Protein AF-A0A8T4EFE1-F1 (afdb_monomer_lite)

Foldseek 3Di:
DVVVVVVVVVVVVVVVVVLVVLVVVLVVLVPPDDPDDPDPQPFDWDDPDVDTDTDSDPSVNVSVVSVVVSVVVVVCVVVPD

pLDDT: mean 79.86, std 14.25, range [42.38, 95.44]

Structure (mmCIF, N/CA/C/O backbone):
data_AF-A0A8T4EFE1-F1
#
_entry.id   AF-A0A8T4EFE1-F1
#
loop_
_atom_site.group_PDB
_atom_site.id
_atom_site.type_symbol
_atom_site.label_atom_id
_at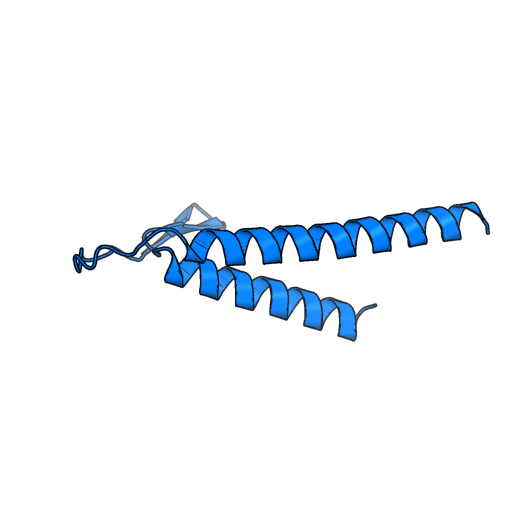om_site.label_alt_id
_atom_site.label_comp_id
_atom_site.label_asym_id
_atom_site.label_entity_id
_atom_site.label_seq_id
_atom_site.pdbx_PDB_ins_code
_atom_site.Cartn_x
_atom_site.Cartn_y
_atom_site.Cartn_z
_atom_site.occupancy
_atom_site.B_iso_or_equiv
_atom_site.auth_seq_id
_atom_site.auth_comp_id
_atom_site.auth_asym_id
_atom_site.auth_atom_id
_atom_site.pdbx_PDB_model_num
ATOM 1 N N . MET A 1 1 ? 16.860 -0.917 -27.207 1.00 62.62 1 MET A N 1
ATOM 2 C CA . MET A 1 1 ? 17.428 -0.451 -25.922 1.00 62.62 1 MET A CA 1
ATOM 3 C C . MET A 1 1 ? 16.678 0.767 -25.387 1.00 62.62 1 MET A C 1
ATOM 5 O O . MET A 1 1 ? 16.077 0.626 -24.337 1.00 62.62 1 MET A O 1
ATOM 9 N N . GLN A 1 2 ? 16.549 1.875 -26.132 1.00 77.94 2 GLN A N 1
ATOM 10 C CA . GLN A 1 2 ? 15.830 3.087 -25.671 1.00 77.94 2 GLN A CA 1
ATOM 11 C C . GLN A 1 2 ? 14.392 2.866 -25.154 1.00 77.94 2 GLN A C 1
ATOM 13 O O . GLN A 1 2 ? 14.024 3.418 -24.126 1.00 77.94 2 GLN A O 1
ATOM 18 N N . LEU A 1 3 ? 13.572 2.036 -25.812 1.00 86.31 3 LEU A N 1
ATOM 19 C CA . LEU A 1 3 ? 12.200 1.767 -25.342 1.00 86.31 3 LEU A CA 1
ATOM 20 C C . LEU A 1 3 ? 12.155 1.090 -23.962 1.00 86.31 3 LEU A C 1
ATOM 22 O O . LEU A 1 3 ? 11.254 1.362 -23.180 1.00 86.31 3 LEU A O 1
ATOM 26 N N . ILE A 1 4 ? 13.136 0.240 -23.649 1.00 91.00 4 ILE A N 1
ATOM 27 C CA . ILE A 1 4 ? 13.214 -0.468 -22.363 1.00 91.00 4 ILE A CA 1
ATOM 28 C C . ILE A 1 4 ? 13.558 0.524 -21.248 1.00 91.00 4 ILE A C 1
ATOM 30 O O . ILE A 1 4 ? 12.966 0.477 -20.175 1.00 91.00 4 ILE A O 1
ATOM 34 N N . GLU A 1 5 ? 14.459 1.465 -21.524 1.00 90.56 5 GLU A N 1
ATOM 35 C CA . GLU A 1 5 ? 14.833 2.527 -20.587 1.00 90.56 5 GLU A CA 1
ATOM 36 C C . GLU A 1 5 ? 13.659 3.469 -20.301 1.00 90.56 5 GLU A C 1
ATOM 38 O O . GLU A 1 5 ? 13.408 3.800 -19.144 1.00 90.56 5 GLU A O 1
ATOM 43 N N . ILE A 1 6 ? 12.885 3.835 -21.330 1.00 92.25 6 ILE A N 1
ATOM 44 C CA . ILE A 1 6 ? 11.695 4.686 -21.178 1.00 92.25 6 ILE A CA 1
ATOM 45 C C . ILE A 1 6 ? 10.623 3.980 -20.339 1.00 92.25 6 ILE A C 1
ATOM 47 O O . ILE A 1 6 ? 10.060 4.581 -19.423 1.00 92.25 6 ILE A O 1
ATOM 51 N N . VAL A 1 7 ? 10.351 2.702 -20.618 1.00 93.56 7 VAL A N 1
ATOM 52 C CA . VAL A 1 7 ? 9.370 1.915 -19.853 1.00 93.56 7 VAL A CA 1
ATOM 53 C C . VAL A 1 7 ? 9.813 1.756 -18.396 1.00 93.56 7 VAL A C 1
ATOM 55 O O . VAL A 1 7 ? 8.993 1.914 -17.493 1.00 93.56 7 VAL A O 1
ATOM 58 N N . ASN A 1 8 ? 11.103 1.514 -18.148 1.00 92.19 8 ASN A N 1
ATOM 59 C CA . ASN A 1 8 ? 11.636 1.395 -16.792 1.00 92.19 8 ASN A CA 1
ATOM 60 C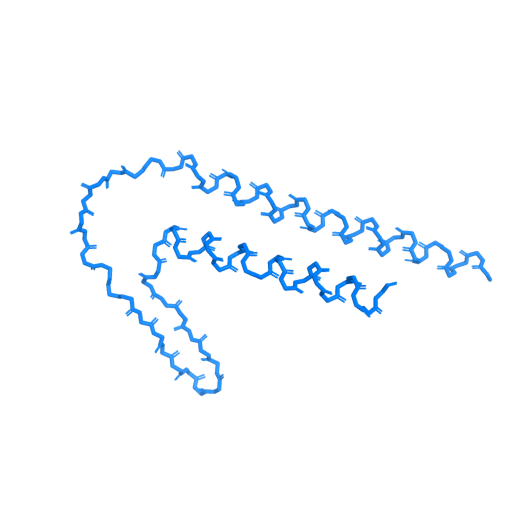 C . ASN A 1 8 ? 11.539 2.727 -16.026 1.00 92.19 8 ASN A C 1
ATOM 62 O O . ASN A 1 8 ? 11.056 2.761 -14.895 1.00 92.19 8 ASN A O 1
ATOM 66 N N . ALA A 1 9 ? 11.905 3.845 -16.661 1.00 93.25 9 ALA A N 1
ATOM 67 C CA . ALA A 1 9 ? 11.784 5.175 -16.065 1.00 93.25 9 ALA A CA 1
ATOM 68 C C . ALA A 1 9 ? 10.327 5.520 -15.701 1.00 93.25 9 ALA A C 1
ATOM 70 O O . ALA A 1 9 ? 10.067 6.041 -14.616 1.00 93.25 9 ALA A O 1
ATOM 71 N N . LEU A 1 10 ? 9.369 5.179 -16.570 1.00 94.12 10 LEU A N 1
ATOM 72 C CA . LEU A 1 10 ? 7.939 5.346 -16.291 1.00 94.12 10 LEU A CA 1
ATOM 73 C C . LEU A 1 10 ? 7.464 4.459 -15.134 1.00 94.12 10 LEU A C 1
ATOM 75 O O . LEU A 1 10 ? 6.674 4.918 -14.309 1.00 94.12 10 LEU A O 1
ATOM 79 N N . GLY A 1 11 ? 7.963 3.223 -15.046 1.00 92.75 11 GLY A N 1
ATOM 80 C CA . GLY A 1 11 ? 7.668 2.307 -13.944 1.00 92.75 11 GLY A CA 1
ATOM 81 C C . GLY A 1 11 ? 8.108 2.867 -12.591 1.00 92.75 11 GLY A C 1
ATOM 82 O O . GLY A 1 11 ? 7.301 2.939 -11.663 1.00 92.75 11 GLY A O 1
ATOM 83 N N . TRP A 1 12 ? 9.348 3.354 -12.498 1.00 92.31 12 TRP A N 1
ATOM 84 C CA . TRP A 1 12 ? 9.854 4.007 -11.287 1.00 92.31 12 TRP A CA 1
ATOM 85 C C . TRP A 1 12 ? 9.066 5.264 -10.924 1.00 92.31 12 TRP A C 1
ATOM 87 O O . TRP A 1 12 ? 8.737 5.468 -9.755 1.00 92.31 12 TRP A O 1
ATOM 97 N N . LEU A 1 13 ? 8.711 6.085 -11.915 1.00 95.44 13 LEU A N 1
ATOM 98 C CA . LEU A 1 13 ? 7.936 7.306 -11.695 1.00 95.44 13 LEU A CA 1
ATOM 99 C C . LEU A 1 13 ? 6.543 6.991 -11.126 1.00 95.44 13 LEU A C 1
ATOM 101 O O . LEU A 1 13 ? 6.131 7.597 -10.134 1.00 95.44 13 LEU A O 1
ATOM 105 N N . LEU A 1 14 ? 5.845 6.008 -11.703 1.00 94.38 14 LEU A N 1
ATOM 106 C CA . LEU A 1 14 ? 4.549 5.527 -11.211 1.00 94.38 14 LEU A CA 1
ATOM 107 C C . LEU A 1 14 ? 4.648 4.944 -9.800 1.00 94.38 14 LEU A C 1
ATOM 109 O O . LEU A 1 14 ? 3.806 5.246 -8.955 1.00 94.38 14 LEU A O 1
ATOM 113 N N . LEU A 1 15 ? 5.681 4.146 -9.530 1.00 90.88 15 LEU A N 1
ATOM 114 C CA . LEU A 1 15 ? 5.899 3.525 -8.227 1.00 90.88 15 LEU A CA 1
ATOM 115 C C . LEU A 1 15 ? 6.113 4.582 -7.138 1.00 90.88 15 LEU A C 1
ATOM 117 O O . LEU A 1 15 ? 5.428 4.565 -6.114 1.00 90.88 15 LEU A O 1
ATOM 121 N N . ILE A 1 16 ? 7.013 5.538 -7.378 1.00 93.38 16 ILE A N 1
ATOM 122 C CA . ILE A 1 16 ? 7.296 6.630 -6.437 1.00 93.38 16 ILE A CA 1
ATOM 123 C C . ILE A 1 16 ? 6.038 7.477 -6.217 1.00 93.38 16 ILE A C 1
ATOM 125 O O . ILE A 1 16 ? 5.691 7.785 -5.076 1.00 93.38 16 ILE A O 1
ATOM 129 N N . SER A 1 17 ? 5.320 7.813 -7.293 1.00 92.62 17 SER A N 1
ATOM 130 C CA . SER A 1 17 ? 4.063 8.563 -7.211 1.00 92.62 17 SER A CA 1
ATOM 131 C C . SER A 1 17 ? 3.010 7.833 -6.369 1.00 92.62 17 SER A C 1
ATOM 133 O O . SER A 1 17 ? 2.395 8.447 -5.494 1.00 92.62 17 SER A O 1
ATOM 135 N N . GLY A 1 18 ? 2.847 6.523 -6.564 1.00 90.56 18 GLY A N 1
ATOM 136 C CA . GLY A 1 18 ? 1.916 5.701 -5.793 1.00 90.56 18 GLY A CA 1
ATOM 137 C C . GLY A 1 18 ? 2.244 5.684 -4.300 1.00 90.56 18 GLY A C 1
ATOM 138 O O . GLY A 1 18 ? 1.356 5.903 -3.474 1.00 90.56 18 GLY A O 1
ATOM 139 N N . ILE A 1 19 ? 3.520 5.509 -3.944 1.00 89.31 19 ILE A N 1
ATOM 140 C CA . ILE A 1 19 ? 3.966 5.552 -2.543 1.00 89.31 19 ILE A CA 1
ATOM 141 C C . ILE A 1 19 ? 3.661 6.922 -1.924 1.00 89.31 19 ILE A C 1
ATOM 143 O O . ILE A 1 19 ? 3.106 6.989 -0.826 1.00 89.31 19 ILE A O 1
ATOM 147 N N . LEU A 1 20 ? 3.963 8.016 -2.630 1.00 91.38 20 LEU A N 1
ATOM 148 C CA . LEU A 1 20 ? 3.693 9.371 -2.142 1.00 91.38 20 LEU A CA 1
ATOM 149 C C . LEU A 1 20 ? 2.199 9.621 -1.904 1.00 91.38 20 LEU A C 1
ATOM 151 O O . LEU A 1 20 ? 1.841 10.198 -0.878 1.00 91.38 20 LEU A O 1
ATOM 155 N N . LEU A 1 21 ? 1.323 9.157 -2.800 1.00 91.88 21 LEU A N 1
ATOM 156 C CA . LEU A 1 21 ? -0.129 9.283 -2.635 1.00 91.88 21 LEU A CA 1
ATOM 157 C C . LEU A 1 21 ? -0.638 8.519 -1.409 1.00 91.88 21 LEU A C 1
ATOM 159 O O . LEU A 1 21 ? -1.451 9.052 -0.650 1.00 91.88 21 LEU A O 1
ATOM 163 N N . VAL A 1 22 ? -0.141 7.301 -1.180 1.00 87.38 22 VAL A N 1
ATOM 164 C CA . VAL A 1 22 ? -0.509 6.505 0.000 1.00 87.38 22 VAL A CA 1
ATOM 165 C C . VAL A 1 22 ? -0.056 7.202 1.281 1.00 87.38 22 VAL A C 1
ATOM 167 O O . VAL A 1 22 ? -0.854 7.360 2.206 1.00 87.38 22 VAL A O 1
ATOM 170 N N . LEU A 1 23 ? 1.188 7.689 1.324 1.00 85.25 23 LEU A N 1
ATOM 171 C CA . LEU A 1 23 ? 1.699 8.446 2.468 1.00 85.25 23 LEU A CA 1
ATOM 172 C C . LEU A 1 23 ? 0.861 9.706 2.721 1.00 85.25 23 LEU A C 1
ATOM 174 O O . LEU A 1 23 ? 0.437 9.944 3.851 1.00 85.25 23 LEU A O 1
ATOM 178 N N . PHE A 1 24 ? 0.546 10.474 1.677 1.00 87.44 24 PHE A N 1
ATOM 179 C CA . PHE A 1 24 ? -0.277 11.679 1.790 1.00 87.44 24 PHE A CA 1
ATOM 180 C C . PHE A 1 24 ? -1.693 11.368 2.297 1.00 87.44 24 PHE A C 1
ATOM 182 O O . PHE A 1 24 ? -2.234 12.087 3.140 1.00 87.44 24 PHE A O 1
ATOM 189 N N . SER A 1 25 ? -2.281 10.257 1.850 1.00 82.94 25 SER A N 1
ATOM 190 C CA . SER A 1 25 ? -3.582 9.788 2.333 1.00 82.94 25 SER A CA 1
ATOM 191 C C . SER A 1 25 ? -3.552 9.422 3.819 1.00 82.94 25 SER A C 1
ATOM 193 O O . SER A 1 25 ? -4.490 9.751 4.548 1.00 82.94 25 SER A O 1
ATOM 195 N N . ILE A 1 26 ? -2.486 8.766 4.287 1.00 79.12 26 ILE A N 1
ATOM 196 C CA . ILE A 1 26 ? -2.322 8.418 5.706 1.00 79.12 26 ILE A CA 1
ATOM 197 C C . ILE A 1 26 ? -2.186 9.692 6.552 1.00 79.12 26 ILE A C 1
ATOM 199 O O . ILE A 1 26 ? -2.838 9.811 7.591 1.00 79.12 26 ILE A O 1
ATOM 203 N N . LEU A 1 27 ? -1.402 10.670 6.091 1.00 80.75 27 LEU A N 1
ATOM 204 C CA . LEU A 1 27 ? -1.197 11.937 6.801 1.00 80.75 27 LEU A CA 1
ATOM 205 C C . LEU A 1 27 ? -2.491 12.761 6.908 1.00 80.75 27 LEU A C 1
ATOM 207 O O . LEU A 1 27 ? -2.805 13.275 7.984 1.00 80.75 27 LEU A O 1
ATOM 211 N N . ASN A 1 28 ? -3.292 12.830 5.841 1.00 78.50 28 ASN A N 1
ATOM 212 C CA . ASN A 1 28 ? -4.576 13.545 5.859 1.00 78.50 28 ASN A CA 1
ATOM 213 C C . ASN A 1 28 ? -5.641 12.859 6.729 1.00 78.50 28 ASN A C 1
ATOM 215 O O . ASN A 1 28 ? -6.493 13.535 7.311 1.00 78.50 28 ASN A O 1
ATOM 219 N N . MET A 1 29 ? -5.577 11.533 6.890 1.00 67.00 29 MET A N 1
ATOM 220 C CA . MET A 1 29 ? -6.473 10.791 7.787 1.00 67.00 29 MET A CA 1
ATOM 221 C C . MET A 1 29 ? -6.317 11.241 9.255 1.00 67.00 29 MET A C 1
ATOM 223 O O . MET A 1 29 ? -7.284 11.215 10.023 1.00 67.00 29 MET A O 1
ATOM 227 N N . SER A 1 30 ? -5.123 11.708 9.644 1.00 59.12 30 SER A N 1
ATOM 228 C CA . SER A 1 30 ? -4.804 12.119 11.018 1.00 59.12 30 SER A CA 1
ATOM 229 C C . SER A 1 30 ? -5.451 13.444 11.451 1.00 59.12 30 SER A C 1
ATOM 231 O O . SER A 1 30 ? -5.508 13.714 12.651 1.00 59.12 30 SER A O 1
ATOM 233 N N . GLN A 1 31 ? -5.947 14.280 10.529 1.00 59.19 31 GLN A N 1
ATOM 234 C CA . GLN A 1 31 ? -6.504 15.601 10.876 1.00 59.19 31 GLN A CA 1
ATOM 235 C C . GLN A 1 31 ? -7.988 15.585 11.269 1.00 59.19 31 GLN A C 1
ATOM 237 O O . GLN A 1 31 ? -8.512 16.577 11.781 1.00 59.19 31 GLN A O 1
ATOM 242 N N . SER A 1 32 ? -8.692 14.468 11.083 1.00 49.97 32 SER A N 1
ATOM 243 C CA . SER A 1 32 ? -10.098 14.378 11.476 1.00 49.97 32 SER A CA 1
ATOM 244 C C . SER A 1 32 ? -10.200 14.065 12.976 1.00 49.97 32 SER A C 1
ATOM 246 O O . SER A 1 32 ? -10.157 12.898 13.374 1.00 49.97 32 SER A O 1
ATOM 248 N N . LYS 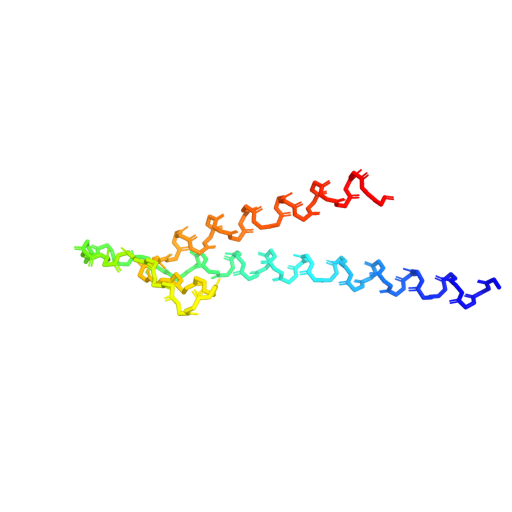A 1 33 ? -10.303 15.139 13.778 1.00 48.16 33 LYS A N 1
ATOM 249 C CA . LYS A 1 33 ? -10.439 15.182 15.247 1.00 48.16 33 LYS A CA 1
ATOM 250 C C . LYS A 1 33 ? -11.243 13.998 15.805 1.00 48.16 33 LYS A C 1
ATOM 252 O O . LYS A 1 33 ? -12.429 13.848 15.519 1.00 48.16 33 LYS A O 1
ATOM 257 N N . GLU A 1 34 ? -10.592 13.178 16.630 1.00 47.03 34 GLU A N 1
ATOM 258 C CA . GLU A 1 34 ? -11.252 12.198 17.495 1.00 47.03 34 GLU A CA 1
ATOM 259 C C . GLU A 1 34 ? -12.026 12.948 18.588 1.00 47.03 34 GLU A C 1
ATOM 261 O O . GLU A 1 34 ? -11.458 13.381 19.588 1.00 47.03 34 GLU A O 1
ATOM 266 N N . THR A 1 35 ? -13.342 13.092 18.426 1.00 46.09 35 THR A N 1
ATOM 267 C CA . THR A 1 35 ? -14.220 13.238 19.588 1.00 46.09 35 THR A CA 1
ATOM 268 C C . THR A 1 35 ? -14.278 11.871 20.258 1.00 46.09 35 THR A C 1
ATOM 270 O O . THR A 1 35 ? -14.897 10.937 19.751 1.00 46.09 35 THR A O 1
ATOM 273 N N . SER A 1 36 ? -13.565 11.749 21.372 1.00 45.31 36 SER A N 1
ATOM 274 C CA . SER A 1 36 ? -13.498 10.582 22.245 1.00 45.31 36 SER A CA 1
ATOM 275 C C . SER A 1 36 ? -14.870 10.260 22.846 1.00 45.31 36 SER A C 1
ATOM 277 O O . SER A 1 36 ? -15.174 10.614 23.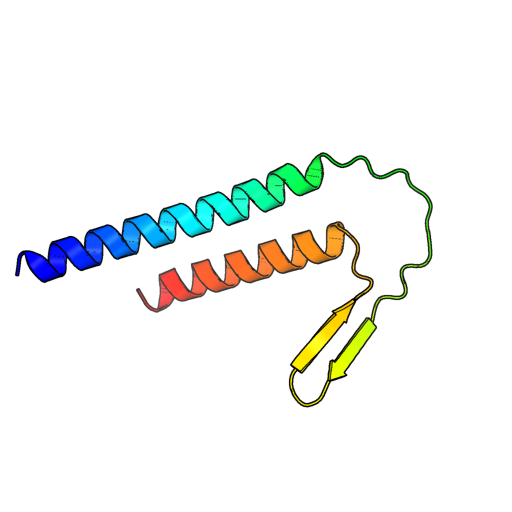982 1.00 45.31 36 SER A O 1
ATOM 279 N N . GLN A 1 37 ? -15.717 9.576 22.087 1.00 42.38 37 GLN A N 1
ATOM 280 C CA . GLN A 1 37 ? -16.741 8.713 22.653 1.00 42.38 37 GLN A CA 1
ATOM 281 C C . GLN A 1 37 ? -16.279 7.291 22.386 1.00 42.38 37 GLN A C 1
ATOM 283 O O . GLN A 1 37 ? -16.160 6.884 21.233 1.00 42.38 37 GLN A O 1
ATOM 288 N N . ILE A 1 38 ? -15.981 6.557 23.457 1.00 50.72 38 ILE A N 1
ATOM 289 C CA . ILE A 1 38 ? -15.708 5.120 23.438 1.00 50.72 38 ILE A CA 1
ATOM 290 C C . ILE A 1 38 ? -17.015 4.435 23.010 1.00 50.72 38 ILE A C 1
ATOM 292 O O . ILE A 1 38 ? -17.779 3.930 23.826 1.00 50.72 38 ILE A O 1
ATOM 296 N N . LYS A 1 39 ? -17.341 4.500 21.718 1.00 49.38 39 LYS A N 1
ATOM 297 C CA . LYS A 1 39 ? -18.339 3.632 21.111 1.00 49.38 39 LYS A CA 1
ATOM 298 C C . LYS A 1 39 ? -17.625 2.312 20.909 1.00 49.38 39 LYS A C 1
ATOM 300 O O . LYS A 1 39 ? -16.587 2.278 20.256 1.00 49.38 39 LYS A O 1
ATOM 305 N N . SER A 1 40 ? -18.146 1.264 21.538 1.00 51.97 40 SER A N 1
ATOM 306 C CA . SER A 1 40 ? -17.750 -0.119 21.290 1.00 51.97 40 SER A CA 1
ATOM 307 C C . SER A 1 40 ? -17.735 -0.347 19.778 1.00 51.97 40 SER A C 1
ATOM 309 O O . SER A 1 40 ? -18.783 -0.485 19.148 1.00 51.97 40 SER A O 1
ATOM 311 N N . GLU A 1 41 ? -16.556 -0.269 19.166 1.00 55.81 41 GLU A N 1
ATOM 312 C CA . GLU A 1 41 ? -16.410 -0.625 17.770 1.00 55.81 41 GLU A CA 1
ATOM 313 C C . GLU A 1 41 ? -16.498 -2.148 17.716 1.00 55.81 41 GLU A C 1
ATOM 315 O O . GLU A 1 41 ? -15.602 -2.845 18.197 1.00 55.81 41 GLU A O 1
ATOM 320 N N . SER A 1 42 ? -17.605 -2.662 17.175 1.00 60.72 42 SER A N 1
ATOM 321 C CA . SER A 1 42 ? -17.757 -4.071 16.808 1.00 60.72 42 SER A CA 1
ATOM 322 C C . SER A 1 42 ? -16.740 -4.394 15.710 1.00 60.72 42 SER A C 1
ATOM 324 O O . SER A 1 42 ? -17.066 -4.357 14.525 1.00 60.72 42 SER A O 1
ATOM 326 N N . LYS A 1 43 ? -15.491 -4.641 16.107 1.00 71.12 43 LYS A N 1
ATOM 327 C CA . LYS A 1 43 ? -14.393 -5.068 15.239 1.00 71.12 43 LYS A CA 1
ATOM 328 C C . LYS A 1 43 ? -14.638 -6.512 14.838 1.00 71.12 43 LYS A C 1
ATOM 330 O O . LYS A 1 43 ? -14.806 -7.367 15.706 1.00 71.12 43 LYS A O 1
ATOM 335 N N . GLY A 1 44 ? -14.654 -6.780 13.542 1.00 73.38 44 GLY A N 1
ATOM 336 C CA . GLY A 1 44 ? -14.930 -8.114 13.034 1.00 73.38 44 GLY A CA 1
ATOM 337 C C . GLY A 1 44 ? -14.297 -8.355 11.677 1.00 7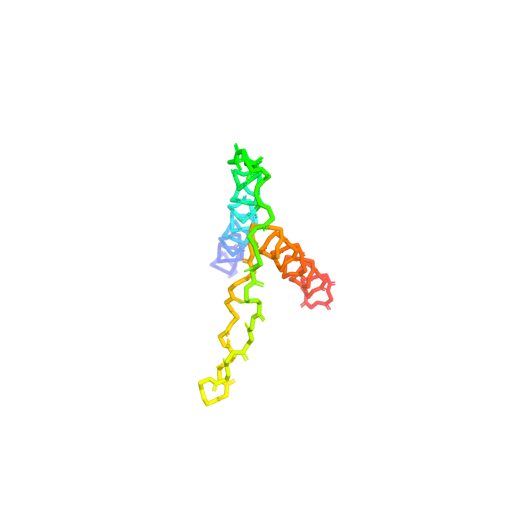3.38 44 GLY A C 1
ATOM 338 O O . GLY A 1 44 ? -14.050 -7.430 10.901 1.00 73.38 44 GLY A O 1
ATOM 339 N N . VAL A 1 45 ? -14.042 -9.629 11.401 1.00 82.44 45 VAL A N 1
ATOM 340 C CA . VAL A 1 45 ? -13.671 -10.120 10.077 1.00 82.44 45 VAL A CA 1
ATOM 341 C C . VAL A 1 45 ? -14.756 -11.103 9.663 1.00 82.44 45 VAL A C 1
ATOM 343 O O . VAL A 1 45 ? -14.923 -12.132 10.314 1.00 82.44 45 VAL A O 1
ATOM 346 N N . ILE A 1 46 ? -15.520 -10.782 8.619 1.00 85.69 46 ILE A N 1
ATOM 347 C CA . ILE A 1 46 ? -16.422 -11.745 7.973 1.00 85.69 46 ILE A CA 1
ATOM 348 C C . ILE A 1 46 ? -15.701 -12.310 6.757 1.00 85.69 46 ILE A C 1
ATOM 350 O O . ILE A 1 46 ? -15.236 -11.560 5.908 1.00 85.69 46 ILE A O 1
ATOM 354 N N . PHE A 1 47 ? -15.649 -13.631 6.639 1.00 87.56 47 PHE A N 1
ATOM 355 C CA . PHE A 1 47 ? -15.200 -14.290 5.418 1.00 87.56 47 PHE A CA 1
ATOM 356 C C . PHE A 1 47 ? -16.391 -14.462 4.472 1.00 87.56 47 PHE A C 1
ATOM 358 O O . PHE A 1 47 ? -17.287 -15.266 4.730 1.00 87.56 47 PHE A O 1
ATOM 365 N N . LEU A 1 48 ? -16.413 -13.696 3.381 1.00 86.31 48 LEU A N 1
ATOM 366 C CA . LEU A 1 48 ? -17.337 -13.911 2.267 1.00 86.31 48 LEU A CA 1
ATOM 367 C C . LEU A 1 48 ? -16.640 -14.830 1.261 1.00 86.31 48 LEU A C 1
ATOM 369 O O . LEU A 1 48 ? -15.914 -14.391 0.367 1.00 86.31 48 LEU A O 1
ATOM 373 N N . GLY A 1 49 ? -16.795 -16.137 1.477 1.00 83.12 49 GLY A N 1
ATOM 374 C CA . GLY A 1 49 ? -15.975 -17.138 0.794 1.00 83.12 49 GLY A CA 1
ATOM 375 C C . GLY A 1 49 ? -14.493 -16.986 1.185 1.00 83.12 49 GLY A C 1
ATOM 376 O O . GLY A 1 49 ? -14.206 -16.794 2.366 1.00 83.12 49 GLY A O 1
ATOM 377 N N . PRO A 1 50 ? -13.535 -17.045 0.241 1.00 86.56 50 PRO A N 1
ATOM 378 C CA . PRO A 1 50 ? -12.113 -16.872 0.550 1.00 86.56 50 PRO A CA 1
ATOM 379 C C . PRO A 1 50 ? -11.710 -15.409 0.806 1.00 86.56 50 PRO A C 1
ATOM 381 O O . PRO A 1 50 ? -10.556 -15.159 1.144 1.00 86.56 50 PRO A O 1
ATOM 384 N N . ILE A 1 51 ? -12.618 -14.440 0.622 1.00 85.62 51 ILE A N 1
ATOM 385 C CA . ILE A 1 51 ? -12.307 -13.011 0.734 1.00 85.62 51 ILE A CA 1
ATOM 386 C C . ILE A 1 51 ? -12.660 -12.519 2.149 1.00 85.62 51 ILE A C 1
ATOM 388 O O . ILE A 1 51 ? -13.847 -12.442 2.489 1.00 85.62 51 ILE A O 1
ATOM 392 N N . PRO A 1 52 ? -11.668 -12.165 2.988 1.00 82.38 52 PRO A N 1
ATOM 393 C CA . PRO A 1 52 ? -11.928 -11.566 4.291 1.00 82.38 52 PRO A CA 1
ATOM 394 C C . PRO A 1 52 ? -12.376 -10.105 4.141 1.00 82.38 52 PRO A C 1
ATOM 396 O O . PRO A 1 52 ? -11.664 -9.276 3.578 1.00 82.38 52 PRO A O 1
ATOM 399 N N . ILE A 1 53 ? -13.536 -9.771 4.703 1.00 83.56 53 ILE A N 1
ATOM 400 C CA . ILE A 1 53 ? -14.031 -8.403 4.865 1.00 83.56 53 ILE A CA 1
ATOM 401 C C . ILE A 1 53 ? -13.808 -7.973 6.314 1.00 83.56 53 ILE A C 1
ATOM 403 O O . ILE A 1 53 ? -14.497 -8.411 7.236 1.00 83.56 53 ILE A O 1
ATOM 407 N N . VAL A 1 54 ? -12.826 -7.096 6.501 1.00 81.44 54 VAL A N 1
ATOM 408 C CA . VAL A 1 54 ? -12.521 -6.418 7.766 1.00 81.44 54 VAL A CA 1
ATOM 409 C C . VAL A 1 54 ? -13.429 -5.197 7.928 1.00 81.44 54 VAL A C 1
ATOM 411 O O . VAL A 1 54 ? -13.377 -4.278 7.111 1.00 81.44 54 VAL A O 1
ATOM 414 N N . TRP A 1 55 ? -14.241 -5.154 8.989 1.00 79.06 55 TRP A N 1
ATOM 415 C CA . TRP A 1 55 ? -15.066 -3.985 9.330 1.00 79.06 55 TRP A CA 1
ATOM 416 C C . TRP A 1 55 ? -14.919 -3.599 10.803 1.00 79.06 55 TRP A C 1
ATOM 418 O O . TRP A 1 55 ? -14.399 -4.350 11.629 1.00 79.06 55 TRP A O 1
ATOM 428 N N . GLY A 1 56 ? -15.357 -2.384 11.135 1.00 72.38 56 GLY A N 1
ATOM 429 C CA . GLY A 1 56 ? -15.374 -1.906 12.517 1.00 72.38 56 GLY A CA 1
ATOM 430 C C . GLY A 1 56 ? -13.993 -1.555 13.064 1.00 72.38 56 GLY A C 1
ATOM 431 O O . GLY A 1 56 ? -13.869 -1.244 14.237 1.00 72.38 56 GLY A O 1
ATOM 432 N N . TYR A 1 57 ? -12.949 -1.575 12.237 1.00 75.31 57 TYR A N 1
ATOM 433 C CA . TYR A 1 57 ? -11.674 -0.964 12.577 1.00 75.31 57 TYR A CA 1
ATOM 434 C C . TYR A 1 57 ? -11.770 0.535 12.294 1.00 75.31 57 TYR A C 1
ATOM 436 O O . TYR A 1 57 ? -11.841 0.944 11.136 1.00 75.31 57 TYR A O 1
ATOM 444 N N . GLY A 1 58 ? -11.776 1.355 13.342 1.00 75.44 58 GLY A N 1
ATOM 445 C CA . GLY A 1 58 ? -11.712 2.806 13.219 1.00 75.44 58 GLY A CA 1
ATOM 446 C C . GLY A 1 58 ? -10.415 3.287 12.562 1.00 75.44 58 GLY A C 1
ATOM 447 O O . GLY A 1 58 ? -9.539 2.504 12.180 1.00 75.44 58 GLY A O 1
ATOM 448 N N . LYS A 1 59 ? -10.249 4.610 12.473 1.00 76.88 59 LYS A N 1
ATOM 449 C CA . LYS A 1 59 ? -9.119 5.256 11.772 1.00 76.88 59 LYS A CA 1
ATOM 450 C C . LYS A 1 59 ? -7.747 4.710 12.177 1.00 76.88 59 LYS A C 1
ATOM 452 O O . LYS A 1 59 ? -6.877 4.543 11.328 1.00 76.88 59 LYS A O 1
ATOM 457 N N . LYS A 1 60 ? -7.570 4.372 13.459 1.00 77.62 60 LYS A N 1
ATOM 458 C CA . LYS A 1 60 ? -6.333 3.772 13.984 1.00 77.62 60 LYS A CA 1
ATOM 459 C C . LYS A 1 60 ? -6.032 2.407 13.360 1.00 77.62 60 LYS A C 1
ATOM 461 O O . LYS A 1 60 ? -4.887 2.152 13.014 1.00 77.62 60 LYS A O 1
ATOM 466 N N . GLY A 1 61 ? -7.040 1.553 13.171 1.00 80.50 61 GLY A N 1
ATOM 467 C CA . GLY A 1 61 ? -6.854 0.240 12.548 1.00 80.50 61 GLY A CA 1
ATOM 468 C C . GLY A 1 61 ? -6.489 0.344 11.067 1.00 80.50 61 GLY A C 1
ATOM 469 O O . GLY A 1 61 ? -5.570 -0.336 10.621 1.00 80.50 61 GLY A O 1
ATOM 470 N N . TRP A 1 62 ? -7.125 1.263 10.335 1.00 80.69 62 TRP A N 1
ATOM 471 C CA . TRP A 1 62 ? -6.764 1.563 8.944 1.00 80.69 62 TRP A CA 1
ATOM 472 C C . TRP A 1 62 ? -5.350 2.132 8.807 1.00 80.69 62 TRP A C 1
ATOM 474 O O . TRP A 1 62 ? -4.613 1.726 7.913 1.00 80.69 62 TRP A O 1
ATOM 484 N N . MET A 1 63 ? -4.945 3.028 9.709 1.00 81.81 63 MET A N 1
ATOM 485 C CA . MET A 1 63 ? -3.587 3.573 9.724 1.00 81.81 63 MET A CA 1
ATOM 486 C C . MET A 1 63 ? -2.541 2.477 9.966 1.00 81.81 63 MET A C 1
ATOM 488 O O . MET A 1 63 ? -1.550 2.412 9.245 1.00 81.81 63 MET A O 1
ATOM 492 N N . ILE A 1 64 ? -2.783 1.581 10.929 1.00 84.00 64 ILE A N 1
ATOM 493 C CA . ILE A 1 64 ? -1.891 0.446 11.218 1.00 84.00 64 ILE A CA 1
ATOM 494 C C . ILE A 1 64 ? -1.807 -0.500 10.014 1.00 84.00 64 ILE A C 1
ATOM 496 O O . ILE A 1 64 ? -0.706 -0.863 9.605 1.00 84.00 64 ILE A O 1
ATOM 500 N N . ALA A 1 65 ? -2.943 -0.860 9.410 1.00 84.62 65 ALA A N 1
ATOM 501 C CA . ALA A 1 65 ? -2.973 -1.704 8.216 1.00 84.62 65 ALA A CA 1
ATOM 502 C C . ALA A 1 65 ? -2.222 -1.059 7.039 1.00 84.62 65 ALA A C 1
ATOM 504 O O . ALA A 1 65 ? -1.459 -1.737 6.355 1.00 84.62 65 ALA A O 1
ATOM 505 N N . GLY A 1 66 ? -2.380 0.255 6.847 1.00 84.69 66 GLY A N 1
ATOM 506 C CA . GLY A 1 66 ? -1.649 1.020 5.838 1.00 84.69 66 GLY A CA 1
ATOM 507 C C . GLY A 1 66 ? -0.137 1.003 6.065 1.00 84.69 66 GLY A C 1
ATOM 508 O O . GLY A 1 66 ? 0.611 0.709 5.137 1.00 84.69 66 GLY A O 1
A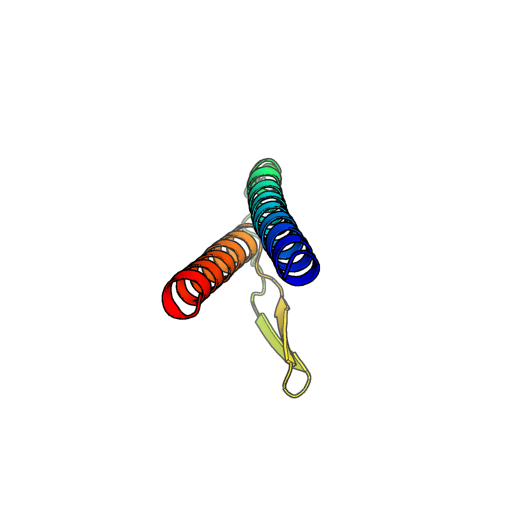TOM 509 N N . ILE A 1 67 ? 0.321 1.243 7.298 1.00 87.31 67 ILE A N 1
ATOM 510 C CA . ILE A 1 67 ? 1.750 1.189 7.652 1.00 87.31 67 ILE A CA 1
ATOM 511 C C . ILE A 1 67 ? 2.324 -0.209 7.394 1.00 87.31 67 ILE A C 1
ATOM 513 O O . ILE A 1 67 ? 3.384 -0.328 6.783 1.00 87.31 67 ILE A O 1
ATOM 517 N N . ILE A 1 68 ? 1.620 -1.264 7.817 1.00 88.56 68 ILE A N 1
ATOM 518 C CA . ILE A 1 68 ? 2.053 -2.651 7.597 1.00 88.56 68 ILE A CA 1
ATOM 519 C C . ILE A 1 68 ? 2.110 -2.965 6.098 1.00 88.56 68 ILE A C 1
ATOM 521 O O . ILE A 1 68 ? 3.101 -3.523 5.632 1.00 88.56 68 ILE A O 1
ATOM 525 N N . GLY A 1 69 ? 1.087 -2.578 5.332 1.00 90.06 69 GLY A N 1
ATOM 526 C CA . GLY A 1 69 ? 1.032 -2.810 3.888 1.00 90.06 69 GLY A CA 1
ATOM 527 C C . GLY A 1 69 ? 2.166 -2.114 3.134 1.00 90.06 69 GLY A C 1
ATOM 528 O O . GLY A 1 69 ? 2.860 -2.751 2.343 1.00 90.06 69 GLY A O 1
ATOM 529 N N . VAL A 1 70 ? 2.411 -0.833 3.425 1.00 88.44 70 VAL A N 1
ATOM 530 C CA . VAL A 1 70 ? 3.526 -0.076 2.829 1.00 88.44 70 VAL A CA 1
ATOM 531 C C . VAL A 1 70 ? 4.876 -0.659 3.252 1.00 88.44 70 VAL A C 1
ATOM 533 O O . VAL A 1 70 ? 5.775 -0.781 2.422 1.00 88.44 70 VAL A O 1
ATOM 536 N N . GLY A 1 71 ? 5.024 -1.067 4.515 1.00 90.88 71 GLY A N 1
ATOM 537 C CA . GLY A 1 71 ? 6.247 -1.701 5.010 1.00 90.88 71 GLY A CA 1
ATOM 538 C C . GLY A 1 71 ? 6.554 -3.021 4.300 1.00 90.88 71 GLY A C 1
ATOM 539 O O . GLY A 1 71 ? 7.675 -3.224 3.839 1.00 90.88 71 GLY A O 1
ATOM 540 N N . LEU A 1 72 ? 5.553 -3.890 4.142 1.00 90.81 72 LEU A N 1
ATOM 541 C CA . LEU A 1 72 ? 5.691 -5.144 3.395 1.00 90.81 72 LEU A CA 1
ATOM 542 C C . LEU A 1 72 ? 6.024 -4.896 1.922 1.00 90.81 72 LEU A C 1
ATOM 544 O O . LEU A 1 72 ? 6.878 -5.589 1.372 1.00 90.81 72 LEU A O 1
ATOM 548 N N . MET A 1 73 ? 5.409 -3.886 1.300 1.00 87.00 73 MET A N 1
ATOM 549 C CA . MET A 1 73 ? 5.740 -3.485 -0.068 1.00 87.00 73 MET A CA 1
ATOM 550 C C . MET A 1 73 ? 7.202 -3.020 -0.185 1.00 87.00 73 MET A C 1
ATOM 552 O O . MET A 1 73 ? 7.893 -3.434 -1.110 1.00 87.00 73 MET A O 1
ATOM 556 N N . MET A 1 74 ? 7.690 -2.200 0.751 1.00 87.06 74 MET A N 1
ATOM 557 C CA . MET A 1 74 ? 9.089 -1.745 0.772 1.00 87.06 74 MET A CA 1
ATOM 558 C C . MET A 1 74 ? 10.071 -2.910 0.933 1.00 87.06 74 MET A C 1
ATOM 560 O O . MET A 1 74 ? 11.075 -2.967 0.227 1.00 87.06 74 MET A O 1
ATOM 564 N N . ILE A 1 75 ? 9.774 -3.857 1.829 1.00 92.25 75 ILE A N 1
ATOM 565 C CA . ILE A 1 75 ? 10.586 -5.070 2.016 1.00 92.25 75 ILE A CA 1
ATOM 566 C C . ILE A 1 75 ? 10.603 -5.899 0.731 1.00 92.25 75 ILE A C 1
ATOM 568 O O . ILE A 1 75 ? 11.659 -6.366 0.315 1.00 92.25 75 ILE A O 1
ATOM 572 N N . TRP A 1 76 ? 9.449 -6.068 0.086 1.00 91.94 76 TRP A N 1
ATOM 573 C CA . TRP A 1 76 ? 9.361 -6.800 -1.172 1.00 91.94 76 TRP A CA 1
ATOM 574 C C . TRP A 1 76 ? 10.184 -6.131 -2.278 1.00 91.94 76 TRP A C 1
ATOM 576 O O . TRP A 1 76 ? 10.923 -6.819 -2.975 1.00 91.94 76 TRP A O 1
ATOM 586 N N . LEU A 1 77 ? 10.137 -4.800 -2.387 1.00 86.56 77 LEU A N 1
ATOM 587 C CA . LEU A 1 77 ? 10.988 -4.068 -3.324 1.00 86.56 77 LEU A CA 1
ATOM 588 C C . LEU A 1 77 ? 12.474 -4.281 -3.036 1.00 86.56 77 LEU A C 1
ATOM 590 O O . LEU A 1 77 ? 13.197 -4.631 -3.950 1.00 86.56 77 LEU A O 1
ATOM 594 N N . LEU A 1 78 ? 12.918 -4.156 -1.783 1.00 89.56 78 LEU A N 1
ATOM 595 C CA . LEU A 1 78 ? 14.331 -4.344 -1.420 1.00 89.56 78 LEU A CA 1
ATOM 596 C C . LEU A 1 78 ? 14.866 -5.757 -1.689 1.00 89.56 78 LEU A C 1
ATOM 598 O O . LEU A 1 78 ? 16.066 -5.928 -1.879 1.00 89.56 78 LEU A O 1
ATOM 602 N N . LEU A 1 79 ? 14.008 -6.777 -1.607 1.00 92.56 79 LEU A N 1
ATOM 603 C CA . LEU A 1 79 ? 14.423 -8.175 -1.750 1.00 92.56 79 LEU A CA 1
ATOM 604 C C . LEU A 1 79 ? 14.373 -8.680 -3.193 1.00 92.56 79 LEU A C 1
ATOM 606 O O . LEU A 1 79 ? 15.096 -9.621 -3.519 1.00 92.56 79 LEU A O 1
ATOM 610 N N . TYR A 1 80 ? 13.498 -8.116 -4.027 1.00 86.31 80 TYR A N 1
ATOM 611 C CA . TYR A 1 80 ? 13.188 -8.665 -5.352 1.00 86.31 80 TYR A CA 1
ATOM 612 C C . TYR A 1 80 ? 13.433 -7.695 -6.516 1.00 86.31 80 TYR A C 1
ATOM 614 O O . TYR A 1 80 ? 13.339 -8.128 -7.666 1.00 86.31 80 TYR A O 1
ATOM 622 N N . PHE A 1 81 ? 13.751 -6.427 -6.244 1.00 74.12 81 PHE A N 1
ATOM 623 C CA . PHE A 1 81 ? 14.134 -5.411 -7.228 1.00 74.12 81 PHE A CA 1
ATOM 624 C C . PHE A 1 81 ? 15.476 -4.777 -6.854 1.00 74.12 81 PHE A C 1
ATOM 626 O O . PHE A 1 81 ? 16.224 -4.445 -7.800 1.00 74.12 81 PHE A O 1
#

Secondary structure (DSSP, 8-state):
-HHHHHHHHHHHHHHHHHHHHHHHHHHHHTTS-----------EEEEETTEEEEES--HHHHHHHHHHHHHHHHHHHHHH-

Sequence (81 aa):
MQLIEIVNALGWLLLISGILLVLFSILNMSQSKETSQIKSESKGVIFLGPIPIVWGYGKKGWMIAGIIGVGLMMIWLLLYF

Radius of gyration: 17.89 Å; chains: 1; bounding box: 36×33×49 Å